Protein AF-A0A2E5JMM3-F1 (afdb_monomer_lite)

Structure (mmCIF, N/CA/C/O backbone):
data_AF-A0A2E5JMM3-F1
#
_entry.id   AF-A0A2E5JMM3-F1
#
loop_
_atom_site.group_PDB
_atom_site.id
_atom_site.type_symbol
_atom_site.label_atom_id
_atom_site.label_alt_id
_atom_site.label_comp_id
_atom_site.label_asym_id
_atom_site.label_entity_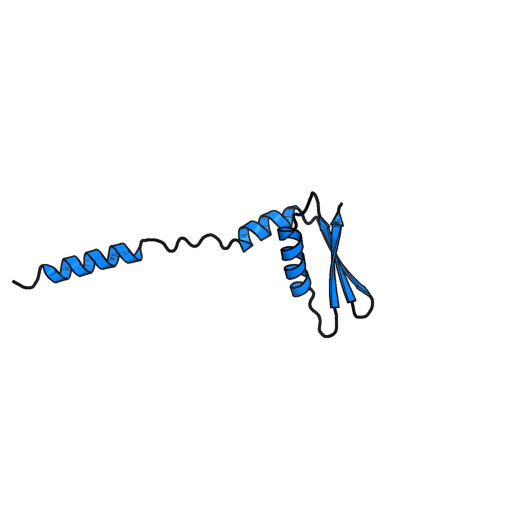id
_atom_site.label_seq_id
_atom_site.pdbx_PDB_ins_code
_atom_site.Cartn_x
_atom_site.Cartn_y
_atom_site.Cartn_z
_atom_site.occupancy
_atom_site.B_iso_or_equiv
_atom_site.auth_seq_id
_atom_site.auth_comp_id
_atom_site.auth_asym_id
_atom_site.auth_atom_id
_atom_site.pdbx_PDB_model_num
ATOM 1 N N . MET A 1 1 ? 18.868 44.753 50.472 1.00 46.16 1 MET A N 1
ATOM 2 C CA . MET A 1 1 ? 17.610 44.290 49.837 1.00 46.16 1 MET A CA 1
ATOM 3 C C . MET A 1 1 ? 17.816 43.953 48.349 1.00 46.16 1 MET A C 1
ATOM 5 O O . MET A 1 1 ? 17.405 44.751 47.531 1.00 46.16 1 MET A O 1
ATOM 9 N N . LYS A 1 2 ? 18.464 42.838 47.954 1.00 50.16 2 LYS A N 1
ATOM 10 C CA . LYS A 1 2 ? 18.552 42.398 46.526 1.00 50.16 2 LYS A CA 1
ATOM 11 C C . LYS A 1 2 ? 18.908 40.898 46.371 1.00 50.16 2 LYS A C 1
ATOM 13 O O . LYS A 1 2 ? 19.759 40.556 45.563 1.00 50.16 2 LYS A O 1
ATOM 18 N N . LYS A 1 3 ? 18.352 39.989 47.183 1.00 48.38 3 LYS A N 1
ATOM 19 C CA . LYS A 1 3 ? 18.660 38.538 47.062 1.00 48.38 3 LYS A CA 1
ATOM 20 C C . LYS A 1 3 ? 17.429 37.632 46.938 1.00 48.38 3 LYS A C 1
ATOM 22 O O . LYS A 1 3 ? 17.541 36.532 46.417 1.00 48.38 3 LYS A O 1
ATOM 27 N N . SER A 1 4 ? 16.250 38.114 47.324 1.00 52.81 4 SER A N 1
ATOM 28 C CA . SER A 1 4 ? 14.987 37.364 47.290 1.00 52.81 4 SER A CA 1
ATOM 29 C C . SER A 1 4 ? 14.372 37.234 45.888 1.00 52.81 4 SER A C 1
ATOM 31 O O . SER A 1 4 ? 13.745 36.223 45.597 1.00 52.81 4 SER A O 1
ATOM 33 N N . ASN A 1 5 ? 14.606 38.195 44.989 1.00 51.47 5 ASN A N 1
ATOM 34 C CA . ASN A 1 5 ? 14.002 38.188 43.646 1.00 51.47 5 ASN A CA 1
ATOM 35 C C . ASN A 1 5 ? 14.669 37.215 42.662 1.00 51.47 5 ASN A C 1
ATOM 37 O O . ASN A 1 5 ? 14.073 36.888 41.645 1.00 51.47 5 ASN A O 1
ATOM 41 N N . LEU A 1 6 ? 15.892 36.747 42.937 1.00 52.00 6 LEU A N 1
ATOM 42 C CA . LEU A 1 6 ? 16.597 35.831 42.032 1.00 52.00 6 LEU A CA 1
ATOM 43 C C . LEU A 1 6 ? 16.070 34.391 42.163 1.00 52.00 6 LEU A C 1
ATOM 45 O O . LEU A 1 6 ? 15.949 33.680 41.172 1.00 52.00 6 LEU A O 1
ATOM 49 N N . LEU A 1 7 ? 15.711 33.981 43.384 1.00 52.81 7 LEU A N 1
ATOM 50 C CA . LEU A 1 7 ? 15.232 32.626 43.677 1.00 52.81 7 LEU A CA 1
ATOM 51 C C . LEU A 1 7 ? 13.820 32.371 43.133 1.00 52.81 7 LEU A C 1
ATOM 53 O O . LEU A 1 7 ? 13.550 31.280 42.640 1.00 52.81 7 LEU A O 1
ATOM 57 N N . VAL A 1 8 ? 12.948 33.385 43.143 1.00 55.59 8 VAL A N 1
ATOM 58 C CA . VAL A 1 8 ? 11.584 33.277 42.593 1.00 55.59 8 VAL A CA 1
ATOM 59 C C . VAL A 1 8 ? 11.619 33.047 41.078 1.00 55.59 8 VAL A C 1
ATOM 61 O O . VAL A 1 8 ? 10.893 32.201 40.564 1.00 55.59 8 VAL A O 1
ATOM 64 N N . THR A 1 9 ? 12.518 33.727 40.362 1.00 54.72 9 THR A N 1
ATOM 65 C CA . THR A 1 9 ? 12.671 33.596 38.902 1.00 54.72 9 THR A CA 1
ATOM 66 C C . THR A 1 9 ? 13.222 32.227 38.489 1.00 54.72 9 THR A C 1
ATOM 68 O O . THR A 1 9 ? 12.823 31.671 37.464 1.00 54.72 9 THR A O 1
ATOM 71 N N . ILE A 1 10 ? 14.105 31.645 39.305 1.00 55.53 10 ILE A N 1
ATOM 72 C CA . ILE A 1 10 ? 14.653 30.298 39.077 1.00 55.53 10 ILE A CA 1
ATOM 73 C C . ILE A 1 10 ? 13.583 29.222 39.324 1.00 55.53 10 ILE A C 1
ATOM 75 O O . ILE A 1 10 ? 13.518 28.233 38.595 1.00 55.53 10 ILE A O 1
ATOM 79 N N . PHE A 1 11 ? 12.698 29.430 40.303 1.00 53.72 11 PHE A N 1
ATOM 80 C CA . PHE A 1 11 ? 11.626 28.481 40.612 1.00 53.72 11 PHE A CA 1
ATOM 81 C C . PHE A 1 11 ? 10.477 28.534 39.590 1.00 53.72 11 PHE A C 1
ATOM 83 O O . PHE A 1 11 ? 9.915 27.505 39.226 1.00 53.72 11 PHE A O 1
ATOM 90 N N . LEU A 1 12 ? 10.153 29.718 39.057 1.00 53.75 12 LEU A N 1
ATOM 91 C CA . LEU A 1 12 ? 9.095 29.868 38.049 1.00 53.75 12 LEU A CA 1
ATOM 92 C C . LEU A 1 12 ? 9.488 29.285 36.680 1.00 53.75 12 LEU A C 1
ATOM 94 O O . LEU A 1 12 ? 8.640 28.772 35.951 1.00 53.75 12 LEU A O 1
ATOM 98 N N . SER A 1 13 ? 10.776 29.336 36.333 1.00 53.94 13 SER A N 1
ATOM 99 C CA . SER A 1 13 ? 11.285 28.835 35.049 1.00 53.94 13 SER A CA 1
ATOM 100 C C . SER A 1 13 ? 11.386 27.307 34.991 1.00 53.94 13 SER A C 1
ATOM 102 O O . SER A 1 13 ? 11.225 26.729 33.919 1.00 53.94 13 SER A O 1
ATOM 104 N N . THR A 1 14 ? 11.564 26.627 36.127 1.00 54.25 14 THR A N 1
ATOM 105 C CA . THR A 1 14 ? 11.628 25.154 36.185 1.00 54.25 14 THR A CA 1
ATOM 106 C C . THR A 1 14 ? 10.256 24.489 36.035 1.00 54.25 14 THR A C 1
ATOM 108 O O . THR A 1 14 ? 10.164 23.398 35.474 1.00 54.25 14 THR A O 1
ATOM 111 N N . VAL A 1 15 ? 9.172 25.160 36.440 1.00 54.84 15 VAL A N 1
ATOM 112 C CA . VAL A 1 15 ? 7.801 24.628 36.326 1.00 54.84 15 VAL A CA 1
ATOM 113 C C . VAL A 1 15 ? 7.288 24.631 34.875 1.00 54.84 15 VAL A C 1
ATOM 115 O O . VAL A 1 15 ? 6.527 23.742 34.501 1.00 54.84 15 VAL A O 1
ATOM 118 N N . MET A 1 16 ? 7.747 25.555 34.018 1.00 54.00 16 MET A N 1
ATOM 119 C CA . MET A 1 16 ? 7.342 25.599 32.600 1.00 54.00 16 MET A CA 1
ATOM 120 C C . MET A 1 16 ? 8.062 24.593 31.688 1.00 54.00 16 MET A C 1
ATOM 122 O O . MET A 1 16 ? 7.597 24.345 30.580 1.00 54.00 16 MET A O 1
ATOM 126 N N . VAL A 1 17 ? 9.170 23.986 32.125 1.00 54.47 17 VAL A N 1
ATOM 127 C CA . VAL A 1 17 ? 9.916 23.011 31.301 1.00 54.47 17 VAL A CA 1
ATOM 128 C C . VAL A 1 17 ? 9.338 21.591 31.423 1.00 54.47 17 VAL A C 1
ATOM 130 O O . VAL A 1 17 ? 9.557 20.751 30.553 1.00 54.47 17 VAL A O 1
ATOM 133 N N . LEU A 1 18 ? 8.548 21.321 32.468 1.00 55.00 18 LEU A N 1
ATOM 134 C CA . LEU A 1 18 ? 7.966 19.999 32.737 1.00 55.00 18 LEU A CA 1
ATOM 135 C C . LEU A 1 18 ? 6.529 19.837 32.216 1.00 55.00 18 LEU A C 1
ATOM 137 O O . LEU A 1 18 ? 6.026 18.715 32.133 1.00 55.00 18 LEU A O 1
ATOM 141 N N . SER A 1 19 ? 5.865 20.920 31.810 1.00 54.88 19 SER A N 1
ATOM 142 C CA . SER A 1 19 ? 4.515 20.883 31.248 1.00 54.88 19 SER A CA 1
ATOM 143 C C . SER A 1 19 ? 4.529 20.670 29.731 1.00 54.88 19 SER A C 1
ATOM 145 O O . SER A 1 19 ? 4.205 21.538 28.929 1.00 54.88 19 SER A O 1
ATOM 147 N N . GLY A 1 20 ? 4.810 19.423 29.351 1.00 55.50 20 GLY A N 1
ATOM 148 C CA . GLY A 1 20 ? 4.026 18.787 28.295 1.00 55.50 20 GLY A CA 1
ATOM 149 C C . GLY A 1 20 ? 4.551 18.891 26.866 1.00 55.50 20 GLY A C 1
ATOM 150 O O . GLY A 1 20 ? 3.851 19.378 25.984 1.00 55.50 20 GLY A O 1
ATOM 151 N N . CYS A 1 21 ? 5.663 18.217 26.567 1.00 57.25 21 CYS A N 1
ATOM 152 C CA . CYS A 1 21 ? 5.711 17.466 25.310 1.00 57.25 21 CYS A CA 1
ATOM 153 C C . CYS A 1 21 ? 4.927 16.163 25.503 1.00 57.25 21 CYS A C 1
ATOM 155 O O . CYS A 1 21 ? 5.501 15.082 25.641 1.00 57.25 21 CYS A O 1
ATOM 157 N N . ALA A 1 22 ? 3.593 16.258 25.521 1.00 60.38 22 ALA A N 1
ATOM 158 C CA . ALA A 1 22 ? 2.754 15.112 25.212 1.00 60.38 22 ALA A CA 1
ATOM 159 C C . ALA A 1 22 ? 2.983 14.792 23.730 1.00 60.38 22 ALA A C 1
ATOM 161 O O . ALA A 1 22 ? 2.232 15.216 22.856 1.00 60.38 22 ALA A O 1
ATOM 162 N N . THR A 1 23 ? 4.074 14.082 23.435 1.00 57.69 23 THR A N 1
ATOM 163 C CA . THR A 1 23 ? 4.264 13.439 22.141 1.00 57.69 23 THR A CA 1
ATOM 164 C C . THR A 1 23 ? 3.159 12.400 22.051 1.00 57.69 23 THR A C 1
ATOM 166 O O . THR A 1 23 ? 3.320 11.265 22.502 1.00 57.69 23 THR A O 1
ATOM 169 N N . SER A 1 24 ? 1.999 12.796 21.515 1.00 58.69 24 SER A N 1
ATOM 170 C CA . SER A 1 24 ? 1.025 11.849 20.994 1.00 58.69 24 SER A CA 1
ATOM 171 C C . SER A 1 24 ? 1.839 10.905 20.130 1.00 58.69 24 SER A C 1
ATOM 173 O O . SER A 1 24 ? 2.496 11.380 19.195 1.00 58.69 24 SER A O 1
ATOM 175 N N . GLN A 1 25 ? 1.882 9.615 20.488 1.00 58.88 25 GLN A N 1
ATOM 176 C CA . GLN A 1 25 ? 2.511 8.619 19.633 1.00 58.88 25 GLN A CA 1
ATOM 177 C C . GLN A 1 25 ? 2.037 8.927 18.224 1.00 58.88 25 GLN A C 1
ATOM 179 O O . GLN A 1 25 ? 0.825 9.001 18.006 1.00 58.88 25 GLN A O 1
ATOM 184 N N . PRO A 1 26 ? 2.963 9.243 17.318 1.00 55.59 26 PRO A N 1
ATOM 185 C CA . PRO A 1 26 ? 2.590 9.817 16.053 1.00 55.59 26 PRO A CA 1
ATOM 186 C C . PRO A 1 26 ? 1.661 8.807 15.403 1.00 55.59 26 PRO A C 1
ATOM 188 O O . PRO A 1 26 ? 2.006 7.632 15.275 1.00 55.59 26 PRO A O 1
ATOM 191 N N . ASP A 1 27 ? 0.455 9.274 15.094 1.00 56.50 27 ASP A N 1
ATOM 192 C CA . ASP A 1 27 ? -0.697 8.494 14.648 1.00 56.50 27 ASP A CA 1
ATOM 193 C C . ASP A 1 27 ? -0.311 7.342 13.700 1.00 56.50 27 ASP A C 1
ATOM 195 O O . ASP A 1 27 ? -0.908 6.266 13.730 1.00 56.50 27 ASP A O 1
ATOM 199 N N . TYR A 1 28 ? 0.738 7.536 12.888 1.00 52.97 28 TYR A N 1
ATOM 200 C CA . TYR A 1 28 ? 1.331 6.518 12.025 1.00 52.97 28 TYR A CA 1
ATOM 201 C C . TYR A 1 28 ? 1.597 5.169 12.712 1.00 52.97 28 TYR A C 1
ATOM 203 O O . TYR A 1 28 ? 1.319 4.155 12.082 1.00 52.97 28 TYR A O 1
ATOM 211 N N . VAL A 1 29 ? 2.088 5.115 13.959 1.00 56.03 29 VAL A N 1
ATOM 212 C CA . VAL A 1 29 ? 2.425 3.842 14.634 1.00 56.03 29 VAL A CA 1
ATOM 213 C C . VAL A 1 29 ? 1.153 3.055 14.936 1.00 56.03 29 VAL A C 1
ATOM 215 O O . VAL A 1 29 ? 1.081 1.845 14.704 1.00 56.03 29 VAL A O 1
ATOM 218 N N . ILE A 1 30 ? 0.130 3.753 15.431 1.00 51.94 30 ILE A N 1
ATOM 219 C CA . ILE A 1 30 ? -1.164 3.168 15.792 1.00 51.94 30 ILE A CA 1
ATOM 220 C C . ILE A 1 30 ? -1.899 2.727 14.522 1.00 51.94 30 ILE A C 1
ATOM 222 O O . ILE A 1 30 ? -2.423 1.611 14.462 1.00 51.94 30 ILE A O 1
ATOM 226 N N . TYR A 1 31 ? -1.885 3.562 13.481 1.00 53.88 31 TYR A N 1
ATOM 227 C CA . TYR A 1 31 ? -2.450 3.226 12.177 1.00 53.88 31 TYR A CA 1
ATOM 228 C C . TYR A 1 31 ? -1.733 2.022 11.547 1.00 53.88 31 TYR A C 1
ATOM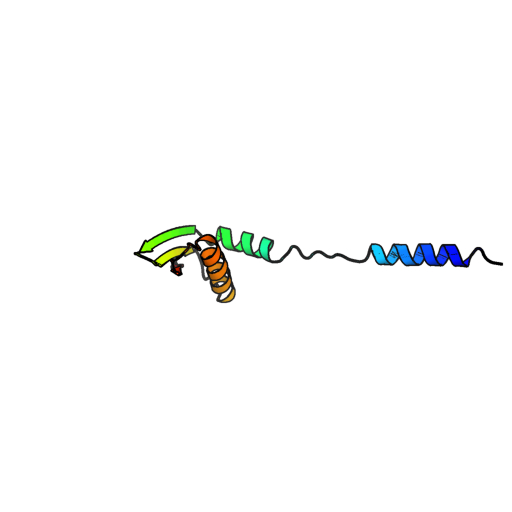 230 O O . TYR A 1 31 ? -2.389 1.067 11.136 1.00 53.88 31 TYR A O 1
ATOM 238 N N . GLU A 1 32 ? -0.399 2.002 11.514 1.00 57.44 32 GLU A N 1
ATOM 239 C CA . GLU A 1 32 ? 0.364 0.921 10.883 1.00 57.44 32 GLU A CA 1
ATOM 240 C C . GLU A 1 32 ? 0.139 -0.430 11.579 1.00 57.44 32 GLU A C 1
ATOM 242 O O . GLU A 1 32 ? -0.062 -1.438 10.894 1.00 57.44 32 GLU A O 1
ATOM 247 N N . LYS A 1 33 ? 0.082 -0.451 12.921 1.00 57.34 33 LYS A N 1
ATOM 248 C CA . LYS A 1 33 ? -0.250 -1.664 13.685 1.00 57.34 33 LYS A CA 1
ATOM 249 C C . LYS A 1 33 ? -1.664 -2.160 13.376 1.00 57.34 33 LYS A C 1
ATOM 251 O O . LYS A 1 33 ? -1.825 -3.328 13.039 1.00 57.34 33 LYS A O 1
ATOM 256 N N . ARG A 1 34 ? -2.682 -1.288 13.392 1.00 61.94 34 ARG A N 1
ATOM 257 C CA . ARG A 1 34 ? -4.078 -1.690 13.112 1.00 61.94 34 ARG A CA 1
ATOM 258 C C . ARG A 1 34 ? -4.281 -2.220 11.691 1.00 61.94 34 ARG A C 1
ATOM 260 O O . ARG A 1 34 ? -5.128 -3.090 11.489 1.00 61.94 34 ARG A O 1
ATOM 267 N N . TYR A 1 35 ? -3.525 -1.724 10.709 1.00 64.25 35 TYR A N 1
ATOM 268 C CA . TYR A 1 35 ? -3.673 -2.172 9.322 1.00 64.25 35 TYR A CA 1
ATOM 269 C C . TYR A 1 35 ? -2.938 -3.456 9.006 1.00 64.25 35 TYR A C 1
ATOM 271 O O . TYR A 1 35 ? -3.497 -4.266 8.272 1.00 64.25 35 TYR A O 1
ATOM 279 N N . LYS A 1 36 ? -1.737 -3.680 9.549 1.00 65.88 36 LYS A N 1
ATOM 280 C CA . LYS A 1 36 ? -0.962 -4.890 9.231 1.00 65.88 36 LYS A CA 1
ATOM 281 C C . LYS A 1 36 ? -1.756 -6.171 9.478 1.00 65.88 36 LYS A C 1
ATOM 283 O O . LYS A 1 36 ? -1.747 -7.037 8.617 1.00 65.88 36 LYS A O 1
ATOM 288 N N . HIS A 1 37 ? -2.528 -6.241 10.561 1.00 67.81 37 HIS A N 1
ATOM 289 C CA . HIS A 1 37 ? -3.364 -7.409 10.869 1.00 67.81 37 HIS A CA 1
ATOM 290 C C . HIS A 1 37 ? -4.520 -7.635 9.881 1.00 67.81 37 HIS A C 1
ATOM 292 O O . HIS A 1 37 ? -5.056 -8.733 9.799 1.00 67.81 37 HIS A O 1
ATOM 298 N N . ARG A 1 38 ? -4.914 -6.603 9.125 1.00 81.50 38 ARG A N 1
ATOM 299 C CA . ARG A 1 38 ? -5.994 -6.674 8.133 1.00 81.50 38 ARG A CA 1
ATOM 300 C C . ARG A 1 38 ? -5.483 -6.887 6.719 1.00 81.50 38 ARG A C 1
ATOM 302 O O . ARG A 1 38 ? -6.283 -7.193 5.845 1.00 81.50 38 ARG A O 1
ATOM 309 N N . ILE A 1 39 ? -4.191 -6.689 6.470 1.00 87.81 39 ILE A N 1
ATOM 310 C CA . ILE A 1 39 ? -3.580 -6.956 5.172 1.00 87.81 39 ILE A CA 1
ATOM 311 C C . IL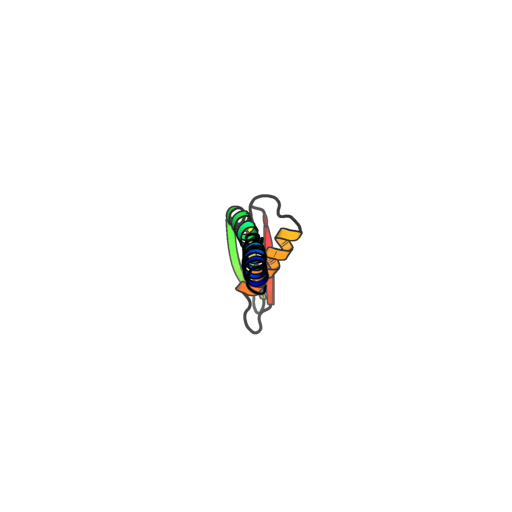E A 1 39 ? -3.046 -8.383 5.192 1.00 87.81 39 ILE A C 1
ATOM 313 O O . ILE A 1 39 ? -2.051 -8.666 5.848 1.00 87.81 39 ILE A O 1
ATOM 317 N N . ALA A 1 40 ? -3.702 -9.269 4.451 1.00 86.06 40 ALA A N 1
ATOM 318 C CA . ALA A 1 40 ? -3.334 -10.677 4.370 1.00 86.06 40 ALA A CA 1
ATOM 319 C C . ALA A 1 40 ?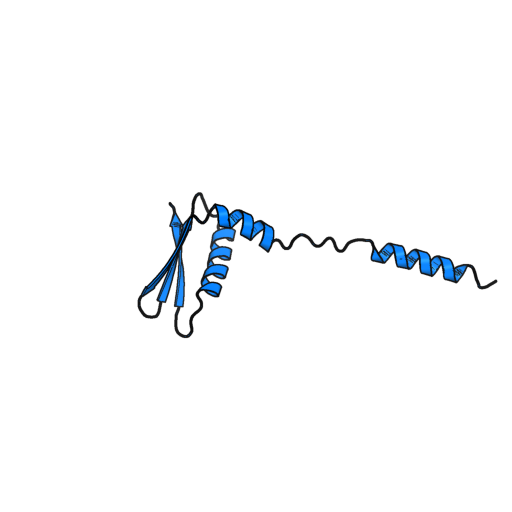 -2.068 -10.873 3.532 1.00 86.06 40 ALA A C 1
ATOM 321 O O . ALA A 1 40 ? -1.120 -11.546 3.929 1.00 86.06 40 ALA A O 1
ATOM 322 N N . LYS A 1 41 ? -2.051 -10.264 2.341 1.00 89.81 41 LYS A N 1
ATOM 323 C CA . LYS A 1 41 ? -0.988 -10.452 1.353 1.00 89.81 41 LYS A CA 1
ATOM 324 C C . LYS A 1 41 ? -0.871 -9.236 0.450 1.00 89.81 41 LYS A C 1
ATOM 326 O O . LYS A 1 41 ? -1.861 -8.584 0.124 1.00 89.81 41 LYS A O 1
ATOM 331 N N . VAL A 1 42 ? 0.348 -8.947 0.010 1.00 91.50 42 VAL A N 1
ATOM 332 C CA . VAL A 1 42 ? 0.616 -7.911 -0.990 1.00 91.50 42 VAL A CA 1
ATOM 333 C C . VAL A 1 42 ? 1.379 -8.538 -2.143 1.00 91.50 42 VAL A C 1
ATOM 335 O O . VAL A 1 42 ? 2.461 -9.079 -1.931 1.00 91.50 42 VAL A O 1
ATOM 338 N N . ILE A 1 43 ? 0.822 -8.461 -3.350 1.00 92.00 43 ILE A N 1
ATOM 339 C CA . ILE A 1 43 ? 1.405 -9.043 -4.560 1.00 92.00 43 ILE A CA 1
ATOM 340 C C . ILE A 1 43 ? 1.635 -7.925 -5.579 1.00 92.00 43 ILE A C 1
ATOM 342 O O . ILE A 1 43 ? 0.668 -7.379 -6.115 1.00 92.00 43 ILE A O 1
ATOM 346 N N . PRO A 1 44 ? 2.891 -7.527 -5.833 1.00 93.00 44 PRO A N 1
ATOM 347 C CA . PRO A 1 44 ? 3.212 -6.652 -6.947 1.00 93.00 44 PRO A CA 1
ATOM 348 C C . PRO A 1 44 ? 3.300 -7.462 -8.248 1.00 93.00 44 PRO A C 1
ATOM 350 O O . PRO A 1 44 ? 4.080 -8.402 -8.352 1.00 93.00 44 PRO A O 1
ATOM 353 N N . GLU A 1 45 ? 2.542 -7.055 -9.258 1.00 93.50 45 GLU A N 1
ATOM 354 C CA . GLU A 1 45 ? 2.546 -7.616 -10.605 1.00 93.50 45 GLU A CA 1
ATOM 355 C C . GLU A 1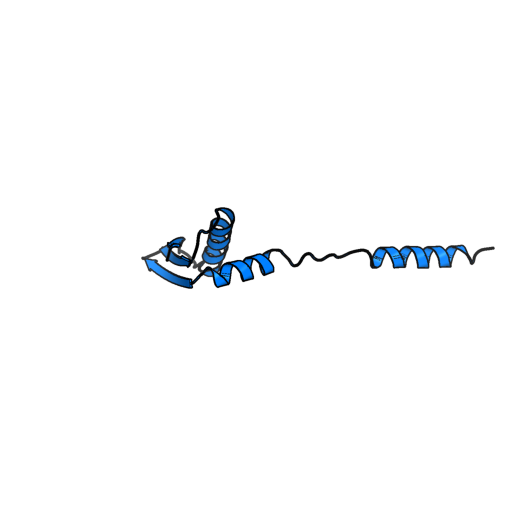 45 ? 2.924 -6.516 -11.603 1.00 93.50 45 GLU A C 1
ATOM 357 O O . GLU A 1 45 ? 2.267 -5.476 -11.695 1.00 93.50 45 GLU A O 1
ATOM 362 N N . ALA A 1 46 ? 4.015 -6.706 -12.341 1.00 91.50 46 ALA A N 1
ATOM 363 C CA . ALA A 1 46 ? 4.435 -5.762 -13.367 1.00 91.50 46 ALA A CA 1
ATOM 364 C C . ALA A 1 46 ? 3.818 -6.147 -14.717 1.00 91.50 46 ALA A C 1
ATOM 366 O O . ALA A 1 46 ? 4.037 -7.245 -15.216 1.00 91.50 46 ALA A O 1
ATOM 367 N N . ARG A 1 47 ? 3.082 -5.216 -15.326 1.00 90.69 47 ARG A N 1
ATOM 368 C CA . ARG A 1 47 ? 2.553 -5.317 -16.689 1.00 90.69 47 ARG A CA 1
ATOM 369 C C . ARG A 1 47 ? 3.079 -4.144 -17.508 1.00 90.69 47 ARG A C 1
ATOM 371 O O . ARG A 1 47 ? 2.594 -3.012 -17.397 1.00 90.69 47 ARG A O 1
ATOM 378 N N . GLY A 1 48 ? 4.128 -4.400 -18.288 1.00 90.75 48 GLY A N 1
ATOM 379 C CA . GLY A 1 48 ? 4.862 -3.365 -19.017 1.00 90.75 48 GLY A CA 1
ATOM 380 C C . GLY A 1 48 ? 5.357 -2.255 -18.080 1.00 90.75 48 GLY A C 1
ATOM 381 O O . GLY A 1 48 ? 5.978 -2.521 -17.055 1.00 90.75 48 GLY A O 1
ATOM 382 N N . LYS A 1 49 ? 5.023 -0.994 -18.392 1.00 92.12 49 LYS A N 1
ATOM 383 C CA . LYS A 1 49 ? 5.390 0.183 -17.575 1.00 92.12 49 LYS A CA 1
ATOM 384 C C . LYS A 1 49 ? 4.487 0.404 -16.350 1.00 92.12 49 LYS A C 1
ATOM 386 O O . LYS A 1 49 ? 4.588 1.449 -15.707 1.00 92.12 49 LYS A O 1
ATOM 391 N N . THR A 1 50 ? 3.585 -0.521 -16.019 1.00 93.50 50 THR A N 1
ATOM 392 C CA . THR A 1 50 ? 2.677 -0.384 -14.869 1.00 93.50 50 THR A CA 1
ATOM 393 C C . THR A 1 50 ? 2.903 -1.497 -13.854 1.00 93.50 50 THR A C 1
ATOM 395 O O . THR A 1 50 ? 2.858 -2.669 -14.197 1.00 93.50 50 THR A O 1
ATOM 398 N N . VAL A 1 51 ? 3.100 -1.137 -12.587 1.00 94.88 51 VAL A N 1
ATOM 399 C CA . VAL A 1 51 ? 3.149 -2.077 -11.461 1.00 94.88 51 VAL A CA 1
ATOM 400 C C . VAL A 1 51 ? 1.801 -2.052 -10.753 1.00 94.88 51 VAL A C 1
ATOM 402 O O . VAL A 1 51 ? 1.435 -1.053 -10.132 1.00 94.88 51 VAL A O 1
ATOM 405 N N . HIS A 1 52 ? 1.063 -3.147 -10.849 1.00 95.94 52 HIS A N 1
ATOM 406 C CA . HIS A 1 52 ? -0.160 -3.386 -10.104 1.00 95.94 52 HIS A CA 1
ATOM 407 C C . HIS A 1 52 ? 0.195 -3.962 -8.737 1.00 95.94 52 HIS A C 1
ATOM 409 O O . HIS A 1 52 ? 0.806 -5.013 -8.640 1.00 95.94 52 HIS A O 1
ATOM 415 N N . VAL A 1 53 ? -0.153 -3.269 -7.660 1.00 95.81 53 VAL A N 1
ATOM 416 C CA . VAL A 1 53 ? 0.056 -3.757 -6.295 1.00 95.81 53 VAL A CA 1
ATOM 417 C C . VAL A 1 53 ? -1.285 -4.241 -5.772 1.00 95.81 53 VAL A C 1
ATOM 419 O O . VAL A 1 53 ? -2.119 -3.427 -5.374 1.00 95.81 53 VAL A O 1
ATOM 422 N N . HIS A 1 54 ? -1.489 -5.554 -5.796 1.00 95.31 54 HIS A N 1
ATOM 423 C CA . HIS A 1 54 ? -2.676 -6.211 -5.267 1.00 95.31 54 HIS A CA 1
ATOM 424 C C . HIS A 1 54 ? -2.532 -6.347 -3.755 1.00 95.31 54 HIS A C 1
ATOM 426 O O . HIS A 1 54 ? -1.660 -7.054 -3.257 1.00 95.31 54 HIS A O 1
ATOM 432 N N . VAL A 1 55 ? -3.364 -5.621 -3.020 1.00 92.88 55 VAL A N 1
ATOM 433 C CA . VAL A 1 55 ? -3.402 -5.616 -1.560 1.00 92.88 55 VAL A CA 1
ATOM 434 C C . VAL A 1 55 ? -4.612 -6.433 -1.137 1.00 92.88 55 VAL A C 1
ATOM 436 O O . VAL A 1 55 ? -5.741 -5.939 -1.178 1.00 92.88 55 VAL A O 1
ATOM 439 N N . HIS A 1 56 ? -4.365 -7.683 -0.761 1.00 92.25 56 HIS A N 1
ATOM 440 C CA . HIS A 1 56 ? -5.370 -8.574 -0.201 1.00 92.25 56 HIS A CA 1
ATOM 441 C C . HIS A 1 56 ? -5.625 -8.175 1.243 1.00 92.25 56 HIS A C 1
ATOM 443 O O . HIS A 1 56 ? -4.683 -8.059 2.034 1.00 92.25 56 HIS A O 1
ATOM 449 N N . HIS A 1 57 ? -6.887 -7.939 1.577 1.00 91.19 57 HIS A N 1
ATOM 450 C CA . HIS A 1 57 ? -7.265 -7.499 2.907 1.00 91.19 57 HIS A CA 1
ATOM 451 C C . HIS A 1 57 ? -8.518 -8.200 3.416 1.00 91.19 57 HIS A C 1
ATOM 453 O O . HIS A 1 57 ? -9.451 -8.457 2.659 1.00 91.19 57 HIS A O 1
ATOM 459 N N . HIS A 1 58 ? -8.556 -8.388 4.730 1.00 87.88 58 HIS A N 1
ATOM 460 C CA . HIS A 1 58 ? -9.706 -8.898 5.451 1.00 87.88 58 HIS A CA 1
ATOM 461 C C . HIS A 1 58 ? -10.532 -7.757 6.056 1.00 87.88 58 HIS A C 1
ATOM 463 O O . HIS A 1 58 ? -10.030 -6.726 6.535 1.00 87.88 58 HIS A O 1
ATOM 469 N N . GLY A 1 59 ? -11.849 -7.943 6.028 1.00 85.25 59 GLY A N 1
ATOM 470 C CA . GLY A 1 59 ? -12.815 -6.961 6.511 1.00 85.25 59 GLY A CA 1
ATOM 471 C C . GLY A 1 59 ? -12.869 -5.675 5.673 1.00 85.25 59 GLY A C 1
ATOM 472 O O . GLY A 1 59 ? -12.110 -5.451 4.727 1.00 85.25 59 GLY A O 1
ATOM 473 N N . LYS A 1 60 ? -13.790 -4.779 6.030 1.00 86.06 60 LYS A N 1
ATOM 474 C CA . LYS A 1 60 ? -14.097 -3.578 5.239 1.00 86.06 60 LYS A CA 1
ATOM 475 C C . LYS A 1 60 ? -13.116 -2.433 5.489 1.00 86.06 60 LYS A C 1
ATOM 477 O O . LYS A 1 60 ? -13.115 -1.859 6.575 1.00 86.06 60 LYS A O 1
ATOM 482 N N . LEU A 1 61 ? -12.280 -2.085 4.511 1.00 87.62 61 LEU A N 1
ATOM 483 C CA . LEU A 1 61 ? -11.407 -0.910 4.622 1.00 87.62 61 LEU A CA 1
ATOM 484 C C . LEU A 1 61 ? -12.205 0.390 4.446 1.00 87.62 61 LEU A C 1
ATOM 486 O O . LEU A 1 61 ? -12.963 0.533 3.480 1.00 87.62 61 LEU A O 1
ATOM 490 N N . THR A 1 62 ? -11.997 1.365 5.329 1.00 88.75 62 THR A N 1
ATOM 491 C CA . THR A 1 62 ? -12.588 2.705 5.210 1.00 88.75 62 THR A CA 1
ATOM 492 C C . THR A 1 62 ? -11.946 3.503 4.065 1.00 88.75 62 THR A C 1
ATOM 494 O O . THR A 1 62 ? -10.875 3.174 3.547 1.00 88.75 62 THR A O 1
ATOM 497 N N . LYS A 1 63 ? -12.579 4.604 3.638 1.00 90.25 63 LYS A N 1
ATOM 498 C CA . LYS A 1 63 ? -12.015 5.468 2.581 1.00 90.25 63 LYS A CA 1
ATOM 499 C C . LYS A 1 63 ? -10.660 6.072 2.986 1.00 90.25 63 LYS A C 1
ATOM 501 O O . LYS A 1 63 ? -9.755 6.147 2.152 1.00 90.25 63 LYS A O 1
ATOM 506 N N . LYS A 1 64 ? -10.508 6.466 4.258 1.00 86.88 64 LYS A N 1
ATOM 507 C CA . LYS A 1 64 ? -9.257 7.020 4.811 1.00 86.88 64 LYS A CA 1
ATOM 508 C C . LYS A 1 64 ? -8.136 5.978 4.756 1.00 86.88 64 LYS A C 1
ATOM 510 O O . LYS A 1 64 ? -7.037 6.283 4.299 1.00 86.88 64 LYS A O 1
ATOM 515 N N . GLU A 1 65 ? -8.467 4.736 5.099 1.00 85.81 65 GLU A N 1
ATOM 516 C CA . GLU A 1 65 ? -7.571 3.575 5.050 1.00 85.81 65 GLU A CA 1
ATOM 517 C C . GLU A 1 65 ? -7.072 3.300 3.643 1.00 85.81 65 GLU A C 1
ATOM 519 O O . GLU A 1 65 ? -5.866 3.281 3.397 1.00 85.81 65 GLU A O 1
ATOM 524 N N . LYS A 1 66 ? -8.000 3.175 2.689 1.00 90.31 66 LYS A N 1
ATOM 525 C CA . LYS A 1 66 ? -7.657 2.956 1.282 1.00 90.31 66 LYS A CA 1
ATOM 526 C C . LYS A 1 66 ? -6.766 4.076 0.744 1.00 90.31 66 LYS A C 1
ATOM 528 O O . LYS A 1 66 ? -5.793 3.800 0.045 1.00 90.31 66 LYS A O 1
ATOM 533 N N . ARG A 1 67 ? -7.050 5.341 1.081 1.00 91.69 67 ARG A N 1
ATOM 534 C CA . ARG A 1 67 ? -6.238 6.489 0.641 1.00 91.69 67 ARG A CA 1
ATOM 535 C C . ARG A 1 67 ? -4.817 6.430 1.207 1.00 91.69 67 ARG A C 1
ATOM 537 O O . ARG A 1 67 ? -3.861 6.655 0.463 1.00 91.69 67 ARG A O 1
ATOM 544 N N . TRP A 1 68 ? -4.671 6.105 2.489 1.00 88.06 68 TRP A N 1
ATOM 545 C CA . TRP A 1 68 ? -3.365 5.996 3.134 1.00 88.06 68 TRP A CA 1
ATOM 546 C C . TRP A 1 68 ? -2.554 4.808 2.603 1.00 88.06 68 TRP A C 1
ATOM 548 O O . TRP A 1 68 ? -1.427 5.000 2.145 1.00 88.06 68 TRP A O 1
ATOM 558 N N . LEU A 1 69 ? -3.152 3.611 2.546 1.00 90.56 69 LEU A N 1
ATOM 559 C CA . LEU A 1 69 ? -2.517 2.405 2.000 1.00 90.56 69 LEU A CA 1
ATOM 560 C C . LEU A 1 69 ? -2.094 2.615 0.545 1.00 90.56 69 LEU A C 1
ATOM 562 O O . LEU A 1 69 ? -0.979 2.262 0.163 1.00 90.56 69 LEU A O 1
ATOM 566 N N . LYS A 1 70 ? -2.939 3.275 -0.259 1.00 93.31 70 LYS A N 1
ATOM 567 C CA . LYS A 1 70 ? -2.595 3.645 -1.635 1.00 93.31 70 LYS A CA 1
ATOM 568 C C . LYS A 1 70 ? -1.338 4.512 -1.670 1.00 93.31 70 LYS A C 1
ATOM 570 O O . LYS A 1 70 ? -0.432 4.208 -2.442 1.00 93.31 70 LYS A O 1
ATOM 575 N N . LYS A 1 71 ? -1.240 5.549 -0.830 1.00 92.69 71 LYS A N 1
ATOM 576 C CA . LYS A 1 71 ? -0.057 6.427 -0.759 1.00 92.69 71 LYS A CA 1
ATOM 577 C C . LYS A 1 71 ? 1.193 5.654 -0.327 1.00 92.69 71 LYS A C 1
ATOM 579 O O . LYS A 1 71 ? 2.236 5.786 -0.966 1.00 92.69 71 LYS A O 1
ATOM 584 N N . MET A 1 72 ? 1.073 4.817 0.702 1.00 91.5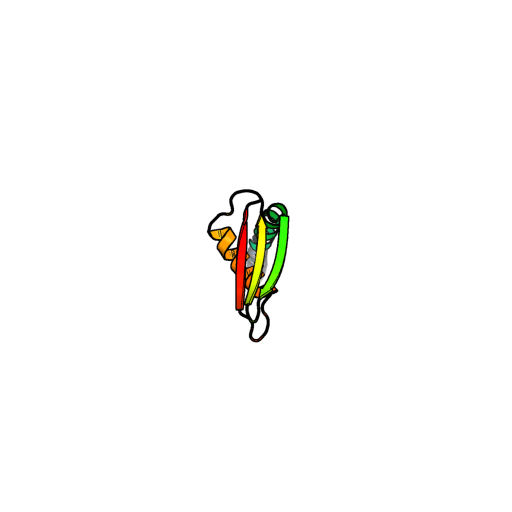0 72 MET A N 1
ATOM 585 C CA . MET A 1 72 ? 2.170 4.008 1.233 1.00 91.50 72 MET A CA 1
ATOM 586 C C . MET A 1 72 ? 2.712 3.026 0.186 1.00 91.50 72 MET A C 1
ATOM 588 O O . MET A 1 72 ? 3.903 3.055 -0.121 1.00 91.50 72 MET A O 1
ATOM 592 N N . TYR A 1 73 ? 1.855 2.198 -0.418 1.00 91.62 73 TYR A N 1
ATOM 593 C CA . TYR A 1 73 ? 2.295 1.200 -1.396 1.00 91.62 73 TYR A CA 1
ATOM 594 C C . TYR A 1 73 ? 2.752 1.813 -2.718 1.00 91.62 73 TYR A C 1
ATOM 596 O O . TYR A 1 73 ? 3.688 1.289 -3.322 1.00 91.62 73 TYR A O 1
ATOM 604 N N . THR A 1 74 ? 2.166 2.944 -3.128 1.00 93.06 74 THR A N 1
ATOM 605 C CA . THR A 1 74 ? 2.655 3.723 -4.277 1.00 93.06 74 THR A CA 1
ATOM 606 C C . THR A 1 74 ? 4.077 4.217 -4.032 1.00 93.06 74 THR A C 1
ATOM 608 O O . THR A 1 74 ? 4.921 4.086 -4.913 1.00 93.06 74 THR A O 1
ATOM 611 N N . LYS A 1 75 ? 4.370 4.744 -2.832 1.00 92.50 75 LYS A N 1
ATOM 612 C CA . LYS A 1 75 ? 5.724 5.184 -2.465 1.00 92.50 75 LYS A CA 1
ATOM 613 C C . LYS A 1 75 ? 6.691 4.001 -2.396 1.00 92.50 75 LYS A C 1
ATOM 615 O O . LYS A 1 75 ? 7.777 4.087 -2.956 1.00 92.50 75 LYS A O 1
ATOM 620 N N . LYS A 1 76 ? 6.280 2.897 -1.761 1.00 90.38 76 LYS A N 1
ATOM 621 C CA . LYS A 1 76 ? 7.104 1.691 -1.580 1.00 90.38 76 LYS A CA 1
ATOM 622 C C . LYS A 1 76 ? 7.523 1.048 -2.906 1.00 90.38 76 LYS A C 1
ATOM 624 O O . LYS A 1 76 ? 8.654 0.603 -3.027 1.00 90.38 76 LYS A O 1
ATOM 629 N N . HIS A 1 77 ? 6.631 1.019 -3.896 1.00 89.88 77 HIS A N 1
ATOM 630 C CA . HIS A 1 77 ? 6.889 0.388 -5.197 1.00 89.88 77 HIS A CA 1
ATOM 631 C C . HIS A 1 77 ? 7.210 1.401 -6.302 1.00 89.88 77 HIS A C 1
ATOM 633 O O . HIS A 1 77 ? 7.147 1.065 -7.485 1.00 89.88 77 HIS A O 1
ATOM 639 N N . LYS A 1 78 ? 7.542 2.648 -5.944 1.00 90.50 78 LYS A N 1
ATOM 640 C CA . LYS A 1 78 ? 7.899 3.678 -6.921 1.00 90.50 78 LYS A CA 1
ATOM 641 C C . LYS A 1 78 ? 9.169 3.250 -7.659 1.00 90.50 78 LYS A C 1
ATOM 643 O O . LYS A 1 78 ? 10.234 3.148 -7.060 1.00 90.50 78 LYS A O 1
ATOM 648 N N . ARG A 1 79 ? 9.062 3.044 -8.971 1.00 86.50 79 ARG A N 1
ATOM 649 C CA . ARG A 1 79 ? 10.197 2.770 -9.865 1.00 86.50 79 ARG A CA 1
ATOM 650 C C . ARG A 1 79 ? 10.300 3.866 -10.923 1.00 86.50 79 ARG A C 1
ATOM 652 O O . ARG A 1 79 ? 9.282 4.414 -11.349 1.00 86.50 79 ARG A O 1
ATOM 659 N N . LYS A 1 80 ? 11.527 4.201 -11.344 1.00 84.75 80 LYS A N 1
ATOM 660 C CA . LYS A 1 80 ? 11.761 5.155 -12.445 1.00 84.75 80 LYS A CA 1
ATOM 661 C C . LYS A 1 80 ? 11.023 4.659 -13.693 1.00 84.75 80 LYS A C 1
ATOM 663 O O . LYS A 1 80 ? 11.073 3.470 -13.992 1.00 84.75 80 LYS A O 1
ATOM 668 N N . ASN A 1 81 ? 10.311 5.549 -14.381 1.00 86.81 81 ASN A N 1
ATOM 669 C CA . ASN A 1 81 ? 9.542 5.265 -15.603 1.00 86.81 81 ASN A CA 1
ATOM 670 C C . ASN A 1 81 ? 8.386 4.253 -15.469 1.00 86.81 81 ASN A C 1
ATOM 672 O O . ASN A 1 81 ? 7.858 3.807 -16.487 1.00 86.81 81 ASN A O 1
ATOM 676 N N . HIS A 1 82 ? 7.958 3.918 -14.246 1.00 89.44 82 HIS A N 1
ATOM 677 C CA . HIS A 1 82 ? 6.835 3.008 -14.018 1.00 89.44 82 HIS A CA 1
ATOM 678 C C . HIS A 1 82 ? 5.703 3.690 -13.249 1.00 89.44 82 HIS A C 1
ATOM 680 O O . HIS A 1 82 ? 5.925 4.404 -12.270 1.00 89.44 82 HIS A O 1
ATOM 686 N N . LYS A 1 83 ? 4.463 3.433 -13.671 1.00 92.25 83 LYS A N 1
ATOM 687 C CA . LYS A 1 83 ? 3.254 3.861 -12.960 1.00 92.25 83 LYS A CA 1
ATOM 688 C C . LYS A 1 83 ? 2.870 2.790 -11.945 1.00 92.25 83 LYS A C 1
ATOM 690 O O . LYS A 1 83 ? 2.778 1.623 -12.300 1.00 92.25 83 LYS A O 1
ATOM 695 N N . VAL A 1 84 ? 2.610 3.167 -10.697 1.00 95.25 84 VAL A N 1
ATOM 696 C CA . VAL A 1 84 ? 2.134 2.220 -9.676 1.00 95.25 84 VAL A CA 1
ATOM 697 C C . VAL A 1 84 ? 0.622 2.357 -9.528 1.00 95.25 84 VAL A C 1
ATOM 699 O O . VAL A 1 84 ? 0.116 3.452 -9.278 1.00 95.25 84 VAL A O 1
ATOM 702 N N . LYS A 1 85 ? -0.107 1.250 -9.667 1.00 95.06 85 LYS A N 1
ATOM 703 C CA . LYS A 1 85 ? -1.550 1.162 -9.425 1.00 95.06 85 LYS A CA 1
ATOM 704 C C . LYS A 1 85 ? -1.806 0.223 -8.255 1.00 95.06 85 LYS A C 1
ATOM 706 O O . LYS A 1 85 ? -1.564 -0.969 -8.354 1.00 95.06 85 LYS A O 1
ATOM 711 N N . VAL A 1 86 ? -2.313 0.755 -7.149 1.00 95.06 86 VAL A N 1
ATOM 712 C CA . VAL A 1 86 ? -2.699 -0.058 -5.987 1.00 95.06 86 VAL A CA 1
ATOM 713 C C . VAL A 1 86 ? -4.144 -0.517 -6.156 1.00 95.06 86 VAL A C 1
ATOM 715 O O . VAL A 1 86 ? -5.029 0.319 -6.354 1.00 95.06 86 VAL A O 1
ATOM 718 N N . VAL A 1 87 ? -4.368 -1.825 -6.071 1.00 94.69 87 VAL A N 1
ATOM 719 C CA . VAL A 1 87 ? -5.672 -2.485 -6.195 1.00 94.69 87 VAL A CA 1
ATOM 720 C C . VAL A 1 87 ? -5.974 -3.184 -4.875 1.00 94.69 87 VAL A C 1
ATOM 722 O O . VAL A 1 87 ? -5.132 -3.903 -4.351 1.00 94.69 87 VAL A O 1
ATOM 725 N N . PHE A 1 88 ? -7.164 -2.961 -4.326 1.00 93.44 88 PHE A N 1
ATOM 726 C CA . PHE A 1 88 ? -7.605 -3.620 -3.098 1.00 93.44 88 PHE A CA 1
ATOM 727 C C . PHE A 1 88 ? -8.437 -4.842 -3.465 1.00 93.44 88 PHE A C 1
ATOM 729 O O . PHE A 1 88 ? -9.441 -4.699 -4.160 1.00 93.44 88 PHE A O 1
ATOM 736 N N . VAL A 1 89 ? -8.008 -6.014 -3.006 1.00 91.75 89 VAL A N 1
ATOM 737 C CA . VAL A 1 89 ? -8.699 -7.286 -3.220 1.00 91.75 89 VAL A CA 1
ATOM 738 C C . VAL A 1 89 ? -9.290 -7.708 -1.882 1.00 91.75 89 VAL A C 1
ATOM 740 O O . VAL A 1 89 ? -8.560 -7.857 -0.902 1.00 91.75 89 VAL A O 1
ATOM 743 N N . TYR A 1 90 ? -10.612 -7.840 -1.835 1.00 85.62 90 TYR A N 1
ATOM 744 C CA . TYR A 1 90 ? -11.294 -8.370 -0.661 1.00 85.62 90 TYR A CA 1
ATOM 745 C C . TYR A 1 90 ? -11.171 -9.893 -0.672 1.00 85.62 90 TYR A C 1
ATOM 747 O O . TYR A 1 90 ? -11.425 -10.506 -1.710 1.00 85.62 90 TYR A O 1
ATOM 755 N N . GLY A 1 91 ? -10.739 -10.465 0.450 1.00 67.69 91 GLY A N 1
ATOM 756 C CA . GLY A 1 91 ? -10.589 -11.904 0.642 1.00 67.69 91 GLY A CA 1
ATOM 757 C C . GLY A 1 91 ? -11.050 -12.344 2.016 1.00 67.69 91 GLY A C 1
ATOM 758 O O . GLY A 1 91 ? -11.169 -11.479 2.922 1.00 67.69 91 GLY A O 1
#

Radius of gyration: 24.7 Å; chains: 1; bounding box: 33×56×69 Å

pLDDT: mean 76.19, std 17.58, range [46.16, 95.94]

Secondary structure (DSSP, 8-state):
--SHHHHHHHHHHHHTTSS-------THHHHHHHHHTTEEEEEEEEETTEEEEEEEESS---HHHHHHHHHHHHHHT--TT-EEEEEEEE-

Sequence (91 aa):
MKKSNLLVTIFLSTVMVLSGCATSQPDYVIYEKRYKHRIAKVIPEARGKTVHVHVHHHGKLTKKEKRWLKKMYTKKHKRKNHKVKVVFVYG

Foldseek 3Di:
DPDVVVVVVVVVVVVVVPPDPPVPPPVVVVLVVVFVVFFPDWDWDDDPQETEIETEGEDDADPVRVVVVQVVVQVVPDDPSHHYHYDYDYD